Protein AF-A0A8D8MS98-F1 (afdb_monomer_lite)

Organism: Culex pipiens (NCBI:txid7175)

Radius of gyration: 21.77 Å; chains: 1; bounding box: 63×30×57 Å

pLDDT: mean 84.4, std 11.52, range [48.38, 96.25]

Sequence (159 aa):
FGTLAILIFITLIKGRGSGRWRSFTNNLNLLRNALVVIGGGVLAYGFATRDLQPFRLTGKVASGFPTVELPPFSTTFKDEFYDFPRMLHILGSSVIAIPMISILEVVSIGKAFAKGKPVDATQEMIALGLCNIAGSFTSSIPTTASFARTAINSSSGVR

InterPro domains:
  IPR001902 SLC26A/SulP transporter [PTHR11814] (6-159)
  IPR011547 SLC26A/SulP transporter domain [PF00916] (6-159)

Foldseek 3Di:
DVLVVVLVVLVVCQPPDDDPSNVVSVVCNVCSVVCCVVVVVVVCVVCVVVVHRPDDDPDDDDDDAQAQAAQDQWDQDPNDTDHNVNVCVVCDCVVPVVLVVQLVQQQVLCVVLVPPPDDDSVVSSVVLVVVQNNVSRRVDDRDHDDNVVSVVCVVVVPD

Structure (mmCIF, N/CA/C/O backbone):
data_AF-A0A8D8MS98-F1
#
_entry.id   AF-A0A8D8MS98-F1
#
loop_
_atom_site.group_PDB
_atom_site.id
_atom_site.type_symbol
_atom_site.label_atom_id
_atom_site.label_alt_id
_atom_site.label_comp_id
_atom_site.label_asym_id
_atom_site.label_entity_id
_atom_site.label_seq_id
_atom_site.pdbx_PDB_ins_code
_atom_site.Cartn_x
_atom_site.Cartn_y
_atom_site.Cartn_z
_atom_site.occupancy
_atom_site.B_iso_or_equiv
_atom_site.auth_seq_id
_atom_site.auth_comp_id
_atom_site.auth_asym_id
_atom_site.auth_atom_id
_atom_site.pdbx_PDB_model_num
ATOM 1 N N . PHE A 1 1 ? -18.353 9.723 -19.112 1.00 48.38 1 PHE A N 1
ATOM 2 C CA . PHE A 1 1 ? -19.689 10.234 -18.732 1.00 48.38 1 PHE A CA 1
ATOM 3 C C . PHE A 1 1 ? -20.705 9.126 -18.425 1.00 48.38 1 PHE A C 1
ATOM 5 O O . PHE A 1 1 ? -21.333 9.206 -17.378 1.00 48.38 1 PHE A O 1
ATOM 12 N N . GLY A 1 2 ? -20.827 8.058 -19.230 1.00 56.81 2 GLY A N 1
ATOM 13 C CA . GLY A 1 2 ? -21.780 6.960 -18.957 1.00 56.81 2 GLY A CA 1
ATOM 14 C C . GLY A 1 2 ? -21.531 6.161 -17.666 1.00 56.81 2 GLY A C 1
ATOM 15 O O . GLY A 1 2 ? -22.472 5.846 -16.946 1.00 56.81 2 GLY A O 1
ATO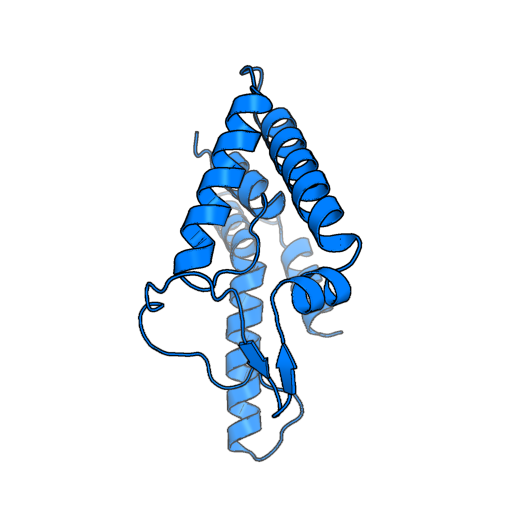M 16 N N . THR A 1 3 ? -20.270 5.904 -17.304 1.00 53.16 3 THR A N 1
ATOM 17 C CA . THR A 1 3 ? -19.917 5.220 -16.045 1.00 53.16 3 THR A CA 1
ATOM 18 C C . THR A 1 3 ? -20.296 6.041 -14.816 1.00 53.16 3 THR A C 1
ATOM 20 O O . THR A 1 3 ? -20.895 5.504 -13.896 1.00 53.16 3 THR A O 1
ATOM 23 N N . LEU A 1 4 ? -20.038 7.352 -14.827 1.00 56.69 4 LEU A N 1
ATOM 24 C CA . LEU A 1 4 ? -20.485 8.286 -13.787 1.00 56.69 4 LEU A CA 1
ATOM 25 C C . LEU A 1 4 ? -22.015 8.327 -13.667 1.00 56.69 4 LEU A C 1
ATOM 27 O O . LEU A 1 4 ? -22.520 8.315 -12.553 1.00 56.69 4 LEU A O 1
ATOM 31 N N . ALA A 1 5 ? -22.755 8.295 -14.779 1.00 60.38 5 ALA A N 1
ATOM 32 C CA . ALA A 1 5 ? -24.219 8.267 -14.759 1.00 60.38 5 ALA A CA 1
ATOM 33 C C . ALA A 1 5 ? -24.782 6.959 -14.169 1.00 60.38 5 ALA A C 1
ATOM 35 O O . ALA A 1 5 ? -25.677 7.008 -13.331 1.00 60.38 5 ALA A O 1
ATOM 36 N N . ILE A 1 6 ? -24.217 5.800 -14.528 1.00 64.44 6 ILE A N 1
ATOM 37 C CA . ILE A 1 6 ? -24.576 4.491 -13.944 1.00 64.44 6 ILE A CA 1
ATOM 38 C C . ILE A 1 6 ? -24.248 4.466 -12.451 1.00 64.44 6 ILE A C 1
ATOM 40 O O . ILE A 1 6 ? -25.054 4.044 -11.624 1.00 64.44 6 ILE A O 1
ATOM 44 N N . LEU A 1 7 ? -23.069 4.973 -12.095 1.00 63.06 7 LEU A N 1
ATOM 45 C CA . LEU A 1 7 ? -22.630 5.124 -10.720 1.00 63.06 7 LEU A CA 1
ATOM 46 C C . LEU A 1 7 ? -23.623 6.007 -9.940 1.00 63.06 7 LEU A C 1
ATOM 48 O O . LEU A 1 7 ? -24.026 5.607 -8.847 1.00 63.06 7 LEU A O 1
ATOM 52 N N . ILE A 1 8 ? -24.041 7.152 -10.487 1.00 65.56 8 ILE A N 1
ATOM 53 C CA . ILE A 1 8 ? -25.014 8.075 -9.881 1.00 65.56 8 ILE A CA 1
ATOM 54 C C . ILE A 1 8 ? -26.398 7.419 -9.759 1.00 65.56 8 ILE A C 1
ATOM 56 O O . ILE A 1 8 ? -27.016 7.496 -8.699 1.00 65.56 8 ILE A O 1
ATOM 60 N N . PHE A 1 9 ? -26.855 6.701 -10.784 1.00 67.88 9 PHE A N 1
ATOM 61 C CA . PHE A 1 9 ? -28.135 5.988 -10.793 1.00 67.88 9 PHE A CA 1
ATOM 62 C C . PHE A 1 9 ? -28.198 4.882 -9.727 1.00 67.88 9 PHE A C 1
ATOM 64 O O . PHE A 1 9 ? -29.178 4.779 -8.992 1.00 67.88 9 PHE A O 1
ATOM 71 N N . ILE A 1 10 ? -27.114 4.118 -9.552 1.00 64.31 10 ILE A N 1
ATOM 72 C CA . ILE A 1 10 ? -26.998 3.101 -8.493 1.00 64.31 10 ILE A CA 1
ATOM 73 C C . ILE A 1 10 ? -27.059 3.749 -7.097 1.00 64.31 10 ILE A C 1
ATOM 75 O O . ILE A 1 10 ? -27.735 3.235 -6.203 1.00 64.31 10 ILE A O 1
ATOM 79 N N . THR A 1 11 ? -26.431 4.917 -6.915 1.00 62.31 11 THR A N 1
ATOM 80 C CA . THR A 1 11 ? -26.544 5.682 -5.660 1.00 62.31 11 THR A CA 1
ATOM 81 C C . THR A 1 11 ? -27.921 6.317 -5.449 1.00 62.31 11 THR A C 1
ATOM 83 O O . THR A 1 11 ? -28.322 6.466 -4.301 1.00 62.31 11 THR A O 1
ATOM 86 N N . LEU A 1 12 ? -28.673 6.633 -6.511 1.00 63.06 12 LEU A N 1
ATOM 87 C CA . LEU A 1 12 ? -30.046 7.158 -6.426 1.00 63.06 12 LEU A CA 1
ATOM 88 C C . LEU A 1 12 ? -31.084 6.083 -6.060 1.00 63.06 12 LEU A C 1
ATOM 90 O O . LEU A 1 12 ? -32.137 6.400 -5.510 1.00 63.06 12 LEU A O 1
ATOM 94 N N . ILE A 1 13 ? -30.792 4.812 -6.344 1.00 63.03 13 ILE A N 1
ATOM 95 C CA . ILE A 1 13 ? -31.63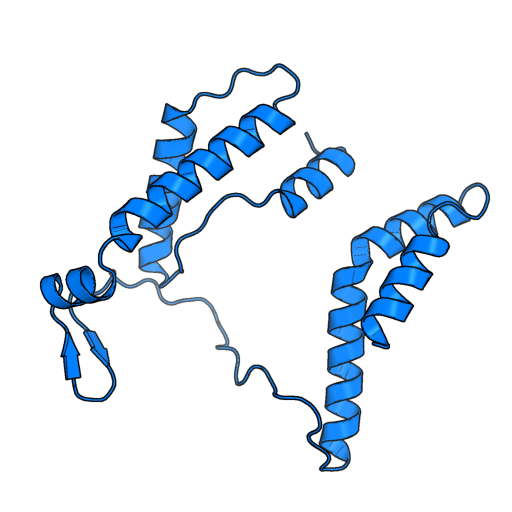6 3.665 -5.966 1.00 63.03 13 ILE A CA 1
ATOM 96 C C . ILE A 1 13 ? -31.364 3.216 -4.518 1.00 63.03 13 ILE A C 1
ATOM 98 O O . ILE A 1 13 ? -32.176 2.508 -3.915 1.00 63.03 13 ILE A O 1
ATOM 102 N N . LYS A 1 14 ? -30.250 3.658 -3.917 1.00 54.16 14 LYS A N 1
ATOM 103 C CA . LYS A 1 14 ? -29.866 3.329 -2.539 1.00 54.16 14 LYS A CA 1
ATOM 104 C C . LYS A 1 14 ? -30.966 3.752 -1.554 1.00 54.16 14 LYS A C 1
ATOM 106 O O . LYS A 1 14 ? -31.187 4.934 -1.323 1.00 54.16 14 LYS A O 1
ATOM 111 N N . GLY A 1 15 ? -31.631 2.771 -0.941 1.00 56.88 15 GLY A N 1
ATOM 112 C CA . GLY A 1 15 ? -32.646 3.001 0.092 1.00 56.88 15 GLY A CA 1
ATOM 113 C C . GLY A 1 15 ? -34.091 3.138 -0.402 1.00 56.88 15 GLY A C 1
ATOM 114 O O . GLY A 1 15 ? -34.971 3.344 0.431 1.00 56.88 15 GLY A O 1
ATOM 115 N N . ARG A 1 16 ? -34.370 2.978 -1.705 1.00 56.50 16 ARG A N 1
ATOM 116 C CA . ARG A 1 16 ? -35.750 2.849 -2.205 1.00 56.50 16 ARG A CA 1
ATOM 117 C C . ARG A 1 16 ? -36.254 1.406 -2.039 1.00 56.50 16 ARG A C 1
ATOM 119 O O . ARG A 1 16 ? -35.632 0.478 -2.544 1.00 56.50 16 ARG A O 1
ATOM 126 N N . GLY A 1 17 ? -37.390 1.230 -1.356 1.00 59.16 17 GLY A N 1
ATOM 127 C CA . GLY A 1 17 ? -38.087 -0.059 -1.182 1.00 59.16 17 GLY A CA 1
ATOM 128 C C . GLY A 1 17 ? -38.124 -0.576 0.266 1.00 59.16 17 GLY A C 1
ATOM 129 O O . GLY A 1 17 ? -37.315 -0.175 1.102 1.00 59.16 17 GLY A O 1
ATOM 130 N N . SER A 1 18 ? -39.072 -1.469 0.578 1.00 65.38 18 SER A N 1
ATOM 131 C CA . SER A 1 18 ? -39.235 -2.062 1.916 1.00 65.38 18 SER A CA 1
ATOM 132 C C . SER A 1 18 ? -38.657 -3.485 2.004 1.00 65.38 18 SER A C 1
ATOM 134 O O . SER A 1 18 ? -38.580 -4.224 1.018 1.00 65.38 18 SER A O 1
ATOM 136 N N . GLY A 1 19 ? -38.200 -3.866 3.202 1.00 74.69 19 GLY A N 1
ATOM 137 C CA . GLY A 1 19 ? -37.773 -5.230 3.533 1.00 74.69 19 GLY A CA 1
ATOM 138 C C . GLY A 1 19 ? -36.623 -5.773 2.675 1.00 74.69 19 GLY A C 1
ATOM 139 O O . GLY A 1 19 ? -35.529 -5.207 2.632 1.00 74.69 19 GLY A O 1
ATOM 140 N N . ARG A 1 20 ? -36.871 -6.897 1.987 1.00 69.44 20 ARG A N 1
ATOM 141 C CA . ARG A 1 20 ? -35.864 -7.670 1.233 1.00 69.44 20 ARG A CA 1
ATOM 142 C C . ARG A 1 20 ? -35.246 -6.888 0.068 1.00 69.44 20 ARG A C 1
ATOM 144 O O . ARG A 1 20 ? -34.075 -7.086 -0.253 1.00 69.44 20 ARG A O 1
ATOM 151 N N . TRP A 1 21 ? -35.999 -5.948 -0.505 1.00 68.69 21 TRP A N 1
ATOM 152 C CA . TRP A 1 21 ? -35.539 -5.081 -1.594 1.00 68.69 21 TRP A CA 1
ATOM 153 C C . TRP A 1 21 ? -34.495 -4.051 -1.124 1.00 68.69 21 TRP A C 1
ATOM 155 O O . TRP A 1 21 ? -33.556 -3.721 -1.851 1.00 68.69 21 TRP A O 1
ATOM 165 N N . ARG A 1 22 ? -34.587 -3.602 0.137 1.00 67.00 22 ARG A N 1
ATOM 166 C CA . ARG A 1 22 ? -33.608 -2.694 0.756 1.00 67.00 22 ARG A CA 1
ATOM 167 C C . ARG A 1 22 ? -32.273 -3.392 1.029 1.00 67.00 22 ARG A C 1
ATOM 169 O O . ARG A 1 22 ? -31.218 -2.818 0.778 1.00 67.00 22 ARG A O 1
ATOM 176 N N . SER A 1 23 ? -32.301 -4.645 1.487 1.00 64.81 23 SER A N 1
ATOM 177 C CA . SER A 1 23 ? -31.073 -5.437 1.668 1.00 64.81 23 SER A CA 1
ATOM 178 C C . SER A 1 23 ? -30.397 -5.754 0.334 1.00 64.81 23 SER A C 1
ATOM 180 O O . SER A 1 23 ? -29.181 -5.623 0.214 1.00 64.81 23 SER A O 1
ATOM 182 N N . PHE A 1 24 ? -31.180 -6.097 -0.694 1.00 68.69 24 PHE A N 1
ATOM 183 C CA . PHE A 1 24 ? -30.658 -6.344 -2.039 1.00 68.69 24 PHE A CA 1
ATOM 184 C C . PHE A 1 24 ? -29.967 -5.105 -2.632 1.00 68.69 24 PHE A C 1
ATOM 186 O O . PHE A 1 24 ? -28.830 -5.191 -3.092 1.00 68.69 24 PHE A O 1
ATOM 193 N N . THR A 1 25 ? -30.600 -3.929 -2.551 1.00 68.38 25 THR A N 1
ATOM 194 C CA . THR A 1 25 ? -30.004 -2.668 -3.035 1.00 68.38 25 THR A CA 1
ATOM 195 C C . THR A 1 25 ? -28.793 -2.207 -2.232 1.00 68.38 25 THR A C 1
ATOM 197 O O . THR A 1 25 ? -27.880 -1.602 -2.800 1.00 68.38 25 THR A O 1
ATOM 200 N N . ASN A 1 26 ? -28.736 -2.501 -0.932 1.00 67.12 26 ASN A N 1
ATOM 201 C CA . ASN A 1 26 ? -27.547 -2.235 -0.121 1.00 67.12 26 ASN A CA 1
ATOM 202 C C . ASN A 1 26 ? -26.355 -3.098 -0.562 1.00 67.12 26 ASN A C 1
ATOM 204 O O . ASN A 1 26 ? -25.264 -2.563 -0.757 1.00 67.12 26 ASN A O 1
ATOM 208 N N . ASN A 1 27 ? -26.568 -4.393 -0.808 1.00 68.44 27 ASN A N 1
ATOM 209 C CA . ASN A 1 27 ? -25.518 -5.292 -1.301 1.00 68.44 27 ASN A CA 1
ATOM 210 C C . ASN A 1 27 ? -25.052 -4.914 -2.717 1.00 68.44 27 ASN A C 1
ATOM 212 O O . ASN A 1 27 ? -23.859 -4.954 -3.013 1.00 68.44 27 ASN A O 1
ATOM 216 N N . LEU A 1 28 ? -25.970 -4.463 -3.579 1.00 68.94 28 LEU A N 1
ATOM 217 C CA . LEU A 1 28 ? -25.632 -3.985 -4.924 1.00 68.94 28 LEU A CA 1
ATOM 218 C C . LEU A 1 28 ? -24.706 -2.756 -4.898 1.00 68.94 28 LEU A C 1
ATOM 220 O O . LEU A 1 28 ? -23.814 -2.621 -5.732 1.00 68.94 28 LEU A O 1
ATOM 224 N N . ASN A 1 29 ? -24.897 -1.865 -3.921 1.00 66.69 29 ASN A N 1
ATOM 225 C CA . ASN A 1 29 ? -24.057 -0.681 -3.744 1.00 66.69 29 ASN A CA 1
ATOM 226 C C . ASN A 1 29 ? -22.633 -1.027 -3.277 1.00 66.69 29 ASN A C 1
ATOM 228 O O . ASN A 1 29 ? -21.689 -0.354 -3.688 1.00 66.69 29 ASN A O 1
ATOM 232 N N . LEU A 1 30 ? -22.465 -2.077 -2.466 1.00 70.94 30 LEU A N 1
ATOM 233 C CA . LEU A 1 30 ? -21.147 -2.589 -2.060 1.00 70.94 30 LEU A CA 1
ATOM 234 C C . LEU A 1 30 ? -20.355 -3.144 -3.255 1.00 70.94 30 LEU A C 1
ATOM 236 O O . LEU A 1 30 ? -19.149 -2.931 -3.353 1.00 70.94 30 LEU A O 1
ATOM 240 N N . LEU A 1 31 ? -21.039 -3.791 -4.203 1.00 76.50 31 LEU A N 1
ATOM 241 C CA . LEU A 1 31 ? -20.434 -4.409 -5.390 1.00 76.50 31 LEU A CA 1
ATOM 242 C C . LEU A 1 31 ? -20.246 -3.447 -6.574 1.00 76.50 31 LEU A C 1
ATOM 244 O O . LEU A 1 31 ? -19.770 -3.853 -7.633 1.00 76.50 31 LEU A O 1
ATOM 248 N N . ARG A 1 32 ? -20.588 -2.166 -6.411 1.00 76.75 32 ARG A N 1
ATOM 249 C CA . ARG A 1 32 ? -20.603 -1.157 -7.484 1.00 76.75 32 ARG A CA 1
ATOM 250 C C . ARG A 1 32 ? -19.292 -1.090 -8.271 1.00 76.75 32 ARG A C 1
ATOM 252 O O . ARG A 1 32 ? -19.328 -1.065 -9.497 1.00 76.75 32 ARG A O 1
ATOM 259 N N . ASN A 1 33 ? -18.143 -1.134 -7.596 1.00 82.50 33 ASN A N 1
ATOM 260 C CA . ASN A 1 33 ? -16.841 -1.110 -8.271 1.00 82.50 33 ASN A CA 1
ATOM 261 C C . ASN A 1 33 ? -16.596 -2.385 -9.094 1.00 82.50 33 ASN A C 1
ATOM 263 O O . ASN A 1 33 ? -16.143 -2.297 -10.231 1.00 82.50 33 ASN A O 1
ATOM 267 N N . ALA A 1 34 ? -16.946 -3.557 -8.558 1.00 85.31 34 ALA A N 1
ATOM 268 C CA . ALA A 1 34 ? -16.788 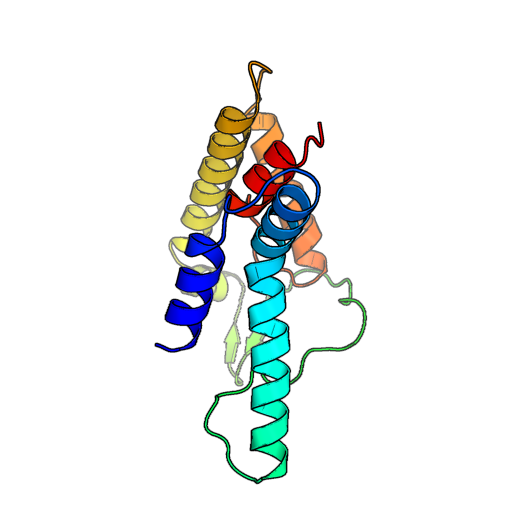-4.830 -9.259 1.00 85.31 34 ALA A CA 1
ATOM 269 C C . ALA A 1 34 ? -17.686 -4.909 -10.503 1.00 85.31 34 ALA A C 1
ATOM 271 O O . ALA A 1 34 ? -17.225 -5.309 -11.568 1.00 85.31 34 ALA A O 1
ATOM 272 N N . LEU A 1 35 ? -18.940 -4.452 -10.399 1.00 85.12 35 LEU A N 1
ATOM 273 C CA . LEU A 1 35 ? -19.872 -4.409 -11.529 1.00 85.12 35 LEU A CA 1
ATOM 274 C C . LEU A 1 35 ? -19.352 -3.529 -12.670 1.00 85.12 35 LEU A C 1
ATOM 276 O O . LEU A 1 35 ? -19.460 -3.908 -13.834 1.00 85.12 35 LEU A O 1
ATOM 280 N N . VAL A 1 36 ? -18.752 -2.380 -12.345 1.00 85.81 36 VAL A N 1
ATOM 281 C CA . VAL A 1 36 ? -18.154 -1.492 -13.352 1.00 85.81 36 VAL A CA 1
ATOM 282 C C . VAL A 1 36 ? -16.954 -2.148 -14.033 1.00 85.81 36 VAL A C 1
ATOM 284 O O . VAL A 1 36 ? -16.834 -2.050 -15.251 1.00 85.81 36 VAL A O 1
ATOM 287 N N . VAL A 1 37 ? -16.094 -2.843 -13.283 1.00 88.25 37 VAL A N 1
ATOM 288 C CA . VAL A 1 37 ? -14.929 -3.542 -13.852 1.00 88.25 37 VAL A CA 1
ATOM 289 C C . VAL A 1 37 ? -15.364 -4.692 -14.762 1.00 88.25 37 VAL A C 1
ATOM 291 O O . VAL A 1 37 ? -14.885 -4.783 -15.890 1.00 88.25 37 VAL A O 1
ATOM 294 N N . ILE A 1 38 ? -16.309 -5.528 -14.322 1.00 90.00 38 ILE A N 1
ATOM 295 C CA . ILE A 1 38 ? -16.824 -6.653 -15.119 1.00 90.00 38 ILE A CA 1
ATOM 296 C C . ILE A 1 38 ? -17.534 -6.137 -16.375 1.00 90.00 38 ILE A C 1
ATOM 298 O O . ILE A 1 38 ? -17.228 -6.581 -17.478 1.00 90.00 38 ILE A O 1
ATOM 302 N N . GLY A 1 39 ? -18.438 -5.164 -16.230 1.00 89.75 39 GLY A N 1
ATOM 303 C CA . GLY A 1 39 ? -19.155 -4.574 -17.361 1.00 89.75 39 GLY A CA 1
ATOM 304 C C . GLY A 1 39 ? -18.214 -3.896 -18.360 1.00 89.75 39 GLY A C 1
ATOM 305 O O . GLY A 1 39 ? -18.349 -4.098 -19.564 1.00 89.75 39 GLY A O 1
ATOM 306 N N . GLY A 1 40 ? -17.218 -3.151 -17.871 1.00 88.88 40 GLY A N 1
ATOM 307 C CA . GLY A 1 40 ? -16.174 -2.552 -18.703 1.00 88.88 40 GLY A CA 1
ATOM 308 C C . GLY A 1 40 ? -15.339 -3.597 -19.444 1.00 88.88 40 GLY A C 1
ATOM 309 O O . GLY A 1 40 ? -15.077 -3.425 -20.631 1.00 88.88 40 GLY A O 1
ATOM 310 N N . GLY A 1 41 ? -14.988 -4.704 -18.783 1.00 89.69 41 GLY A N 1
ATOM 311 C CA . GLY A 1 41 ? -14.269 -5.823 -19.394 1.00 89.69 41 GLY A CA 1
ATOM 312 C C . GLY A 1 41 ? -15.069 -6.520 -20.498 1.00 89.69 41 GLY A C 1
ATOM 313 O O . GLY A 1 41 ? -14.543 -6.741 -21.585 1.00 89.69 41 GLY A O 1
ATOM 314 N N . VAL A 1 42 ? -16.357 -6.797 -20.263 1.00 90.62 42 VAL A N 1
ATOM 315 C CA . VAL A 1 42 ? -17.254 -7.400 -21.268 1.00 90.62 42 VAL A CA 1
ATOM 316 C C . VAL A 1 42 ? -17.442 -6.473 -22.470 1.00 90.62 42 VAL A C 1
ATOM 318 O O . VAL A 1 42 ? -17.369 -6.923 -23.612 1.00 90.62 42 VAL A O 1
ATOM 321 N N . LEU A 1 43 ? -17.635 -5.171 -22.234 1.00 89.94 43 LEU A N 1
ATOM 322 C CA . LEU A 1 43 ? -17.739 -4.183 -23.310 1.00 89.94 43 LEU A CA 1
ATOM 323 C C . LEU A 1 43 ? -16.438 -4.088 -24.112 1.00 89.94 43 LEU A C 1
ATOM 325 O O . LEU A 1 43 ? -16.482 -4.126 -25.338 1.00 89.94 43 LEU A O 1
ATOM 329 N N . ALA A 1 44 ? -15.288 -4.005 -23.439 1.00 88.81 44 ALA A N 1
ATOM 330 C CA . ALA A 1 44 ? -13.985 -3.971 -24.098 1.00 88.81 44 ALA A CA 1
ATOM 331 C C . ALA A 1 44 ? -13.748 -5.227 -24.951 1.00 88.81 44 ALA A C 1
ATOM 333 O O . ALA A 1 44 ? -13.289 -5.110 -26.083 1.00 88.81 44 ALA A O 1
ATOM 334 N N . TYR A 1 45 ? -14.137 -6.406 -24.456 1.00 88.56 45 TYR A N 1
ATOM 335 C CA . TYR A 1 45 ? -14.084 -7.656 -25.216 1.00 88.56 45 TYR A CA 1
ATOM 336 C C . TYR A 1 45 ? -14.987 -7.623 -26.461 1.00 88.56 45 TYR A C 1
ATOM 338 O O . TYR A 1 45 ? -14.554 -8.003 -27.545 1.00 88.56 45 TYR A O 1
ATOM 346 N N . GLY A 1 46 ? -16.214 -7.105 -26.341 1.00 89.75 46 GLY A N 1
ATOM 347 C CA . GLY A 1 46 ? -17.147 -6.982 -27.468 1.00 89.75 46 GLY A CA 1
ATOM 348 C C . GLY A 1 46 ? -16.714 -5.989 -28.557 1.00 89.75 46 GLY A C 1
ATOM 349 O O . GLY A 1 46 ? -17.088 -6.156 -29.715 1.00 89.75 46 GLY A O 1
ATOM 350 N N . PHE A 1 47 ? -15.932 -4.961 -28.214 1.00 88.38 47 PHE A N 1
ATOM 351 C CA . PHE A 1 47 ? -15.313 -4.072 -29.207 1.00 88.38 47 PHE A CA 1
ATOM 352 C C . PHE A 1 47 ? -14.054 -4.686 -29.823 1.00 88.38 47 PHE A C 1
ATOM 354 O O . PHE A 1 47 ? -13.852 -4.564 -31.031 1.00 88.38 47 PHE A O 1
ATOM 361 N N . ALA A 1 48 ? -13.263 -5.406 -29.023 1.00 86.12 48 ALA A N 1
ATOM 362 C CA . ALA A 1 48 ? -12.065 -6.090 -29.495 1.00 86.12 48 ALA A CA 1
ATOM 363 C C . ALA A 1 48 ? -12.376 -7.158 -30.559 1.00 86.12 48 ALA A C 1
ATOM 365 O O . ALA A 1 48 ? -11.611 -7.301 -31.504 1.00 86.12 48 ALA A O 1
ATOM 366 N 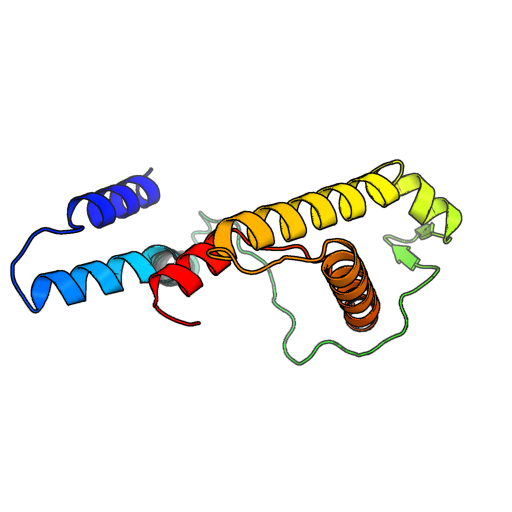N . THR A 1 49 ? -13.516 -7.855 -30.470 1.00 87.56 49 THR A N 1
ATOM 367 C CA . THR A 1 49 ? -13.959 -8.816 -31.503 1.00 87.56 49 THR A CA 1
ATOM 368 C C . THR A 1 49 ? -14.413 -8.165 -32.814 1.00 87.56 49 THR A C 1
ATOM 370 O O . THR A 1 49 ? -14.638 -8.871 -33.793 1.00 87.56 49 THR A O 1
ATOM 373 N N . ARG A 1 50 ? -14.554 -6.834 -32.851 1.00 88.25 50 ARG A N 1
ATOM 374 C CA . ARG A 1 50 ? -14.917 -6.043 -34.040 1.00 88.25 50 ARG A CA 1
ATOM 375 C C . ARG A 1 50 ? -13.747 -5.207 -34.577 1.00 88.25 50 ARG A C 1
ATOM 377 O O . ARG A 1 50 ? -13.992 -4.265 -35.324 1.00 88.25 50 ARG A O 1
ATOM 384 N N . ASP A 1 51 ? -12.516 -5.492 -34.139 1.00 82.75 51 ASP A N 1
ATOM 385 C CA . ASP A 1 51 ? -11.291 -4.730 -34.449 1.00 82.75 51 ASP A CA 1
ATOM 386 C C . ASP A 1 51 ? -11.353 -3.229 -34.103 1.00 82.75 51 ASP A C 1
ATOM 388 O O . ASP A 1 51 ? -10.542 -2.418 -34.550 1.00 82.75 51 ASP A O 1
ATOM 392 N N . LEU A 1 52 ? -12.287 -2.837 -33.234 1.00 81.06 52 LEU A N 1
ATOM 393 C CA . LEU A 1 52 ? -12.359 -1.487 -32.697 1.00 81.06 52 LEU A CA 1
ATOM 394 C C . LEU A 1 52 ? -11.630 -1.470 -31.353 1.00 81.06 52 LEU A C 1
ATOM 396 O O . LEU A 1 52 ? -12.042 -2.143 -30.409 1.00 81.06 52 LEU A O 1
ATOM 400 N N . GLN A 1 53 ? -10.577 -0.656 -31.234 1.00 79.56 53 GLN A N 1
ATOM 401 C CA . GLN A 1 53 ? -9.854 -0.450 -29.970 1.00 79.56 53 GLN A CA 1
ATOM 402 C C . GLN A 1 53 ? -10.078 0.957 -29.393 1.00 79.56 53 GLN A C 1
ATOM 404 O O . GLN A 1 53 ? -9.161 1.775 -29.362 1.00 79.56 53 GLN A O 1
ATOM 409 N N . PRO A 1 54 ? -11.293 1.268 -28.902 1.00 79.06 54 PRO A N 1
ATOM 410 C CA . PRO A 1 54 ? -11.582 2.563 -28.290 1.00 79.06 54 PRO A CA 1
ATOM 411 C C . PRO A 1 54 ? -10.959 2.728 -26.890 1.00 79.06 54 PRO A C 1
ATOM 413 O O . PRO A 1 54 ? -10.940 3.840 -26.363 1.00 79.06 54 PRO A O 1
ATOM 416 N N . PHE A 1 55 ? -10.464 1.651 -26.264 1.00 83.00 55 PHE A N 1
ATOM 417 C CA . PHE A 1 55 ? -9.920 1.662 -24.902 1.00 83.00 55 PHE A CA 1
ATOM 418 C C . PHE A 1 55 ? -8.472 1.169 -24.864 1.00 83.00 55 PHE A C 1
ATOM 420 O O . PHE A 1 55 ? -8.138 0.147 -25.461 1.00 83.00 55 PHE A O 1
ATOM 427 N N . ARG A 1 56 ? -7.619 1.850 -24.089 1.00 82.38 56 ARG A N 1
ATOM 428 C CA . ARG A 1 56 ? -6.260 1.381 -23.791 1.00 82.38 56 ARG A CA 1
ATOM 429 C C . ARG A 1 56 ? -6.324 0.253 -22.760 1.00 82.38 56 ARG A C 1
ATOM 431 O O . ARG A 1 56 ? -6.714 0.484 -21.618 1.00 82.38 56 ARG A O 1
ATOM 438 N N . LEU A 1 57 ? -5.946 -0.957 -23.167 1.00 84.75 57 LEU A N 1
ATOM 439 C CA . LEU A 1 57 ? -5.941 -2.140 -22.304 1.00 84.75 57 LEU A CA 1
ATOM 440 C C . LEU A 1 57 ? -4.744 -2.128 -21.337 1.00 84.75 57 LEU A C 1
ATOM 442 O O . LEU A 1 57 ? -3.693 -1.562 -21.630 1.00 84.75 57 LEU A O 1
ATOM 446 N N . THR A 1 58 ? -4.898 -2.795 -20.193 1.00 80.81 58 THR A N 1
ATOM 447 C CA . THR A 1 58 ? -3.912 -2.867 -19.095 1.00 80.81 58 THR A CA 1
ATOM 448 C C . THR A 1 58 ? -2.659 -3.695 -19.407 1.00 80.81 58 THR A C 1
ATOM 450 O O . THR A 1 58 ? -1.735 -3.715 -18.601 1.00 80.81 58 THR A O 1
ATOM 453 N N . GLY A 1 59 ? -2.593 -4.355 -20.567 1.00 83.50 59 GLY A N 1
ATOM 454 C CA . GLY A 1 59 ? -1.488 -5.242 -20.941 1.00 83.50 59 GLY A CA 1
ATOM 455 C C . GLY A 1 59 ? -1.625 -6.651 -20.353 1.00 83.50 59 GLY A C 1
ATOM 456 O O . GLY A 1 59 ? -2.690 -7.038 -19.870 1.00 83.50 59 GLY A O 1
ATOM 457 N N . LYS A 1 60 ? -0.550 -7.443 -20.435 1.00 83.81 60 LYS A N 1
ATOM 458 C CA . LYS A 1 60 ? -0.521 -8.817 -19.913 1.00 83.81 60 LYS A CA 1
ATOM 459 C C . LYS A 1 60 ? -0.298 -8.800 -18.401 1.00 83.81 60 LYS A C 1
ATOM 461 O O . LYS A 1 60 ? 0.634 -8.163 -17.923 1.00 83.81 60 LYS A O 1
ATOM 466 N N . VAL A 1 61 ? -1.134 -9.530 -17.670 1.00 84.56 61 VAL A N 1
ATOM 467 C CA . VAL A 1 61 ? -0.956 -9.777 -16.234 1.00 84.56 61 VAL A CA 1
ATOM 468 C C . VAL A 1 61 ? -0.101 -11.032 -16.076 1.00 84.56 61 VAL A C 1
ATOM 470 O O . VAL A 1 61 ? -0.393 -12.049 -16.707 1.00 84.56 61 VAL A O 1
ATOM 473 N N . ALA A 1 62 ? 0.959 -10.959 -15.271 1.00 80.44 62 ALA A N 1
ATOM 474 C CA . ALA A 1 62 ? 1.790 -12.120 -14.964 1.00 80.44 62 ALA A CA 1
ATOM 475 C C . ALA A 1 62 ? 0.954 -13.212 -14.272 1.00 80.44 62 ALA A C 1
ATOM 477 O O . ALA A 1 62 ? 0.177 -12.930 -13.361 1.00 80.44 62 ALA A O 1
ATOM 478 N N . SER A 1 63 ? 1.092 -14.455 -14.731 1.00 83.50 63 SER A N 1
ATOM 479 C CA . SER A 1 63 ? 0.394 -15.617 -14.176 1.00 83.50 63 SER A CA 1
ATOM 480 C C . SER A 1 63 ? 1.273 -16.343 -13.159 1.00 83.50 63 SER A C 1
ATOM 482 O O . SER A 1 63 ? 2.444 -16.582 -13.444 1.00 83.50 63 SER A O 1
ATOM 484 N N . GLY A 1 64 ? 0.700 -16.772 -12.032 1.00 87.62 64 GLY A N 1
ATOM 485 C CA . GLY A 1 64 ? 1.417 -17.509 -10.984 1.00 87.62 64 GLY A CA 1
ATOM 486 C C . GLY A 1 64 ? 1.653 -16.681 -9.721 1.00 87.62 64 GLY A C 1
ATOM 487 O O . GLY A 1 64 ? 1.174 -15.553 -9.604 1.00 87.62 64 GLY A O 1
ATOM 488 N N . PHE A 1 65 ? 2.360 -17.270 -8.757 1.00 86.50 65 PHE A N 1
ATOM 489 C CA . PHE A 1 65 ? 2.795 -16.568 -7.549 1.00 86.50 65 PHE A CA 1
ATOM 490 C C . PHE A 1 65 ? 4.028 -15.700 -7.836 1.00 86.50 65 PHE A C 1
ATOM 492 O O . PHE A 1 65 ? 4.818 -16.056 -8.715 1.00 86.50 65 PHE A O 1
ATOM 499 N N . PRO A 1 66 ? 4.220 -14.587 -7.102 1.00 85.75 66 PRO A N 1
ATOM 500 C CA . PRO A 1 66 ? 5.469 -13.842 -7.172 1.00 85.75 66 PRO A CA 1
ATOM 501 C C . PRO A 1 66 ? 6.625 -14.728 -6.696 1.00 85.75 66 PRO A C 1
ATOM 503 O O . PRO A 1 66 ? 6.482 -15.478 -5.726 1.00 85.75 66 PRO A O 1
ATOM 506 N N . THR A 1 67 ? 7.766 -14.651 -7.377 1.00 88.06 67 THR A N 1
ATOM 507 C CA . THR A 1 67 ? 8.991 -15.299 -6.911 1.00 88.06 67 THR A CA 1
ATOM 508 C C . THR A 1 67 ? 9.508 -14.569 -5.676 1.00 88.06 67 THR A C 1
ATOM 510 O O . THR A 1 67 ? 9.423 -13.343 -5.577 1.00 88.06 67 THR A O 1
ATOM 513 N N . VAL A 1 68 ? 9.986 -15.339 -4.696 1.00 92.56 68 VAL A N 1
ATOM 514 C CA . VAL A 1 68 ? 10.629 -14.791 -3.500 1.00 92.56 68 VAL A CA 1
ATOM 515 C C . VAL A 1 68 ? 12.110 -14.628 -3.814 1.00 92.56 68 VAL A C 1
ATOM 517 O O . VAL A 1 68 ? 12.828 -15.616 -3.948 1.00 92.56 68 VAL A O 1
ATOM 520 N N . GLU A 1 69 ? 12.558 -13.388 -3.945 1.00 91.94 69 GLU A N 1
ATOM 521 C CA . GLU A 1 69 ? 13.926 -13.013 -4.296 1.00 91.94 69 GLU A CA 1
ATOM 522 C C . GLU A 1 69 ? 14.402 -11.895 -3.367 1.00 91.94 69 GLU A C 1
ATOM 524 O O . GLU A 1 69 ? 13.603 -11.153 -2.802 1.00 91.94 69 GLU A O 1
ATOM 529 N N . LEU A 1 70 ? 15.712 -11.769 -3.157 1.00 92.12 70 LEU A N 1
ATOM 530 C CA . LEU A 1 70 ? 16.233 -10.660 -2.359 1.00 92.12 70 LEU A CA 1
ATOM 531 C C . LEU A 1 70 ? 16.018 -9.335 -3.106 1.00 92.12 70 LEU A C 1
ATOM 533 O O . LEU A 1 70 ? 16.230 -9.296 -4.321 1.00 92.12 70 LEU A O 1
ATOM 537 N N . PRO A 1 71 ? 15.649 -8.243 -2.408 1.00 90.12 71 PRO A N 1
ATOM 538 C CA . PRO A 1 71 ? 15.508 -6.945 -3.049 1.00 90.12 71 PRO A CA 1
ATOM 539 C C . PRO A 1 71 ? 16.848 -6.537 -3.687 1.00 90.12 71 PRO A C 1
ATOM 541 O O . PRO A 1 71 ? 17.876 -6.529 -3.001 1.00 90.12 71 PRO A O 1
ATOM 544 N N . PRO A 1 72 ? 16.870 -6.219 -4.992 1.00 88.56 72 PRO A N 1
ATOM 545 C CA . PRO A 1 72 ? 18.110 -5.936 -5.694 1.00 88.56 72 PRO A CA 1
ATOM 546 C C . PRO A 1 72 ? 18.685 -4.581 -5.266 1.00 88.56 72 PRO A C 1
ATOM 548 O O . PRO A 1 72 ? 18.003 -3.557 -5.309 1.00 88.56 72 PRO A O 1
ATOM 551 N N . PHE A 1 73 ? 19.970 -4.565 -4.907 1.00 90.38 73 PHE A N 1
ATOM 552 C CA . PHE A 1 73 ? 20.737 -3.336 -4.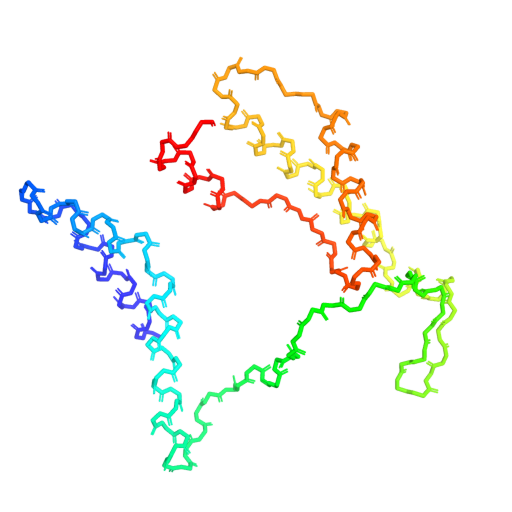642 1.00 90.38 73 PHE A CA 1
ATOM 553 C C . PHE A 1 73 ? 21.404 -2.761 -5.904 1.00 90.38 73 PHE A C 1
ATOM 555 O O . PHE A 1 73 ? 22.106 -1.756 -5.848 1.00 90.38 73 PHE A O 1
ATOM 562 N N . SER A 1 74 ? 21.194 -3.394 -7.052 1.00 90.81 74 SER A N 1
ATOM 563 C CA . SER A 1 74 ? 21.583 -2.889 -8.362 1.00 90.81 74 SER A CA 1
ATOM 564 C C . SER A 1 74 ? 20.596 -3.404 -9.399 1.00 90.81 74 SER A C 1
ATOM 566 O O . SER A 1 74 ? 20.081 -4.516 -9.286 1.00 90.81 74 SER A O 1
ATOM 568 N N . THR A 1 75 ? 20.291 -2.597 -10.407 1.00 88.88 75 THR A N 1
ATOM 569 C CA . THR A 1 75 ? 19.374 -3.004 -11.475 1.00 88.88 75 THR A CA 1
ATOM 570 C C . THR A 1 75 ? 19.841 -2.461 -12.812 1.00 88.88 75 THR A C 1
ATOM 572 O O . THR A 1 75 ? 20.409 -1.374 -12.885 1.00 88.88 75 THR A O 1
ATOM 575 N N . THR A 1 76 ? 19.621 -3.228 -13.877 1.00 89.50 76 THR A N 1
ATOM 576 C CA . THR A 1 76 ? 19.838 -2.756 -15.247 1.00 89.50 76 THR A CA 1
ATOM 577 C C . THR A 1 76 ? 18.476 -2.509 -15.865 1.00 89.50 76 THR A C 1
ATOM 579 O O . THR A 1 76 ? 17.688 -3.438 -16.035 1.00 89.50 76 THR A O 1
ATOM 582 N N . PHE A 1 77 ? 18.177 -1.252 -16.176 1.00 86.06 77 PHE A N 1
ATOM 583 C CA . PHE A 1 77 ? 16.904 -0.867 -16.768 1.00 86.06 77 PHE A CA 1
ATOM 584 C C . PHE A 1 77 ? 17.172 -0.080 -18.046 1.00 86.06 77 PHE A C 1
ATOM 586 O O . PHE A 1 77 ? 17.837 0.947 -18.004 1.00 86.06 77 PHE A O 1
ATOM 593 N N . LYS A 1 78 ? 16.651 -0.560 -19.184 1.00 86.50 78 LYS A N 1
ATOM 594 C CA . LYS A 1 78 ? 16.871 0.046 -20.514 1.00 86.50 78 LYS A CA 1
ATOM 595 C C . LYS A 1 78 ? 18.359 0.248 -20.854 1.00 86.50 78 LYS A C 1
ATOM 597 O O . LYS A 1 78 ? 18.757 1.347 -21.218 1.00 86.50 78 LYS A O 1
ATOM 602 N N . ASP A 1 79 ? 19.161 -0.804 -20.692 1.00 89.69 79 ASP A N 1
ATOM 603 C CA . ASP A 1 79 ? 20.608 -0.818 -20.975 1.00 89.69 79 ASP A CA 1
ATOM 604 C C . ASP A 1 79 ? 21.462 0.144 -20.122 1.00 89.69 79 ASP A C 1
ATOM 606 O O . ASP A 1 79 ? 22.671 0.248 -20.324 1.00 89.69 79 ASP A O 1
ATOM 610 N N . GLU A 1 80 ? 20.871 0.793 -19.114 1.00 88.50 80 GLU A N 1
ATOM 611 C CA . GLU A 1 80 ? 21.591 1.581 -18.117 1.00 88.50 80 GLU A CA 1
ATOM 612 C C . GLU A 1 80 ? 21.722 0.810 -16.803 1.00 88.50 80 GLU A C 1
ATOM 614 O O . GLU A 1 80 ? 20.748 0.268 -16.269 1.00 88.50 80 GLU A O 1
ATOM 619 N N . PHE A 1 81 ? 22.942 0.785 -16.267 1.00 91.00 81 PHE A N 1
ATOM 620 C CA . PHE A 1 81 ? 23.235 0.218 -14.957 1.00 91.00 81 PHE A CA 1
ATOM 621 C C . PHE A 1 81 ? 22.963 1.251 -13.860 1.00 91.00 81 PHE A C 1
ATOM 623 O O . PHE A 1 81 ? 23.553 2.333 -13.843 1.00 91.00 81 PHE A O 1
ATOM 630 N N . TYR A 1 82 ? 22.100 0.892 -12.915 1.00 90.94 82 TYR A N 1
ATOM 631 C CA . TYR A 1 82 ? 21.783 1.692 -11.741 1.00 90.94 82 TYR A CA 1
ATOM 632 C C . TYR A 1 82 ? 22.365 1.025 -10.495 1.00 90.94 82 TYR A C 1
ATOM 634 O O . TYR A 1 82 ? 21.975 -0.089 -10.134 1.00 90.94 82 TYR A O 1
ATOM 642 N N . ASP A 1 83 ? 23.284 1.725 -9.829 1.00 93.56 83 ASP A N 1
ATOM 643 C CA . ASP A 1 83 ? 23.747 1.358 -8.492 1.00 93.56 83 ASP A CA 1
ATOM 644 C C . ASP A 1 83 ? 22.763 1.841 -7.409 1.00 93.56 83 ASP A C 1
ATOM 646 O O . ASP A 1 83 ? 21.858 2.644 -7.663 1.00 93.56 83 ASP A O 1
ATOM 650 N N . PHE A 1 84 ? 22.946 1.365 -6.179 1.00 92.19 84 PHE A N 1
ATOM 651 C CA . PHE A 1 84 ? 22.079 1.731 -5.062 1.00 92.19 84 PHE A CA 1
ATOM 652 C C . PHE A 1 84 ? 22.047 3.251 -4.764 1.00 92.19 84 PHE A C 1
ATOM 654 O O . PHE A 1 84 ? 20.948 3.809 -4.687 1.00 92.19 84 PHE A O 1
ATOM 661 N N . PRO A 1 85 ? 23.185 3.969 -4.640 1.00 92.75 85 PRO A N 1
ATOM 662 C CA . PRO A 1 85 ? 23.193 5.430 -4.518 1.00 92.75 85 PRO A CA 1
ATOM 663 C C . PRO A 1 85 ? 22.412 6.166 -5.615 1.00 92.75 85 PRO A C 1
ATOM 665 O O . PRO A 1 85 ? 21.690 7.125 -5.335 1.00 92.75 85 PRO A O 1
ATOM 668 N N . ARG A 1 86 ? 22.517 5.719 -6.868 1.00 91.19 86 ARG A N 1
ATOM 669 C CA . ARG A 1 86 ? 21.822 6.299 -8.016 1.00 91.19 86 ARG A CA 1
ATOM 670 C C . ARG A 1 86 ? 20.330 6.026 -7.944 1.00 91.19 86 ARG A C 1
ATOM 672 O O . ARG A 1 86 ? 19.550 6.937 -8.214 1.00 91.19 86 ARG A O 1
ATOM 679 N N . MET A 1 87 ? 19.930 4.823 -7.533 1.00 91.50 87 MET A N 1
ATOM 680 C CA . MET A 1 87 ? 18.528 4.497 -7.261 1.00 91.50 87 MET A CA 1
ATOM 681 C C . MET A 1 87 ? 17.950 5.429 -6.188 1.00 91.50 87 MET A C 1
ATOM 683 O O . MET A 1 87 ? 16.888 6.019 -6.396 1.00 91.50 87 MET A O 1
ATOM 687 N N . LEU A 1 88 ? 18.672 5.637 -5.081 1.00 91.75 88 LEU A N 1
ATOM 688 C CA . LEU A 1 88 ? 18.267 6.571 -4.026 1.00 91.75 88 LEU A CA 1
ATOM 689 C C . LEU A 1 88 ? 18.187 8.016 -4.528 1.00 91.75 88 LEU A C 1
ATOM 691 O O . LEU A 1 88 ? 17.245 8.725 -4.187 1.00 91.75 88 LEU A O 1
ATOM 695 N N . HIS A 1 89 ? 19.124 8.451 -5.371 1.00 92.44 89 HIS A N 1
ATOM 696 C CA . HIS A 1 89 ? 19.097 9.788 -5.963 1.00 92.44 89 HIS A CA 1
ATOM 697 C C . HIS A 1 89 ? 17.889 9.992 -6.892 1.00 92.44 89 HIS A C 1
ATOM 699 O O . HIS A 1 89 ? 17.297 11.068 -6.900 1.00 92.44 89 HIS A O 1
ATOM 705 N N . ILE A 1 90 ? 17.506 8.972 -7.668 1.00 91.00 90 ILE A N 1
ATOM 706 C CA . ILE A 1 90 ? 16.319 9.016 -8.540 1.00 91.00 90 ILE A CA 1
ATOM 707 C C . ILE A 1 90 ? 15.036 9.112 -7.708 1.00 91.00 90 ILE A C 1
ATOM 709 O O . ILE A 1 90 ? 14.138 9.881 -8.048 1.00 91.00 90 ILE A O 1
ATOM 713 N N . LEU A 1 91 ? 14.953 8.359 -6.609 1.00 90.50 91 LEU A N 1
ATOM 714 C CA . LEU A 1 91 ? 13.833 8.441 -5.668 1.00 90.50 91 LEU A CA 1
ATOM 715 C C . LEU A 1 91 ? 13.830 9.778 -4.902 1.00 90.50 91 LEU A C 1
ATOM 717 O O . LEU A 1 91 ? 12.766 10.296 -4.552 1.00 90.50 91 LEU A O 1
ATOM 721 N N . GLY A 1 92 ? 15.003 10.358 -4.651 1.00 94.00 92 GLY A N 1
ATOM 722 C CA . GLY A 1 92 ? 15.166 11.657 -4.010 1.00 94.00 92 GLY A CA 1
ATOM 723 C C . GLY A 1 92 ? 14.505 11.709 -2.631 1.00 94.00 92 GLY A C 1
ATOM 724 O O . GLY A 1 92 ? 14.659 10.814 -1.802 1.00 94.00 92 GLY A O 1
ATOM 725 N N . SER A 1 93 ? 13.717 12.757 -2.381 1.00 93.81 93 SER A N 1
ATOM 726 C CA . SER A 1 93 ? 13.015 12.952 -1.104 1.00 93.81 93 SER A CA 1
ATOM 727 C C . SER A 1 93 ? 11.880 11.949 -0.854 1.00 93.81 93 SER A C 1
ATOM 729 O O . SER A 1 93 ? 11.444 11.793 0.290 1.00 93.81 93 SER A O 1
ATOM 731 N N . SER A 1 94 ? 11.409 11.238 -1.887 1.00 93.75 94 SER A N 1
ATOM 732 C CA . SER A 1 94 ? 10.292 10.293 -1.753 1.00 93.75 94 SER A CA 1
ATOM 733 C C . SER A 1 94 ? 10.627 9.091 -0.865 1.00 93.75 94 SER A C 1
ATOM 735 O O . SER A 1 94 ? 9.730 8.572 -0.201 1.00 93.75 94 SER A O 1
ATOM 737 N N . VAL A 1 95 ? 11.914 8.726 -0.759 1.00 92.94 95 VAL A N 1
ATOM 738 C CA . VAL A 1 95 ? 12.407 7.651 0.124 1.00 92.94 95 VAL A CA 1
ATOM 739 C C . VAL A 1 95 ? 12.005 7.891 1.579 1.00 92.94 95 VAL A C 1
ATOM 741 O O . VAL A 1 95 ? 11.680 6.949 2.292 1.00 92.94 95 VAL A O 1
ATOM 744 N N . ILE A 1 96 ? 11.993 9.154 2.013 1.00 93.75 96 ILE A N 1
ATOM 745 C CA . ILE A 1 96 ? 11.630 9.544 3.381 1.00 93.75 96 ILE A CA 1
ATOM 746 C C . ILE A 1 96 ? 10.154 9.947 3.450 1.00 93.75 96 ILE A C 1
ATOM 748 O O . ILE A 1 96 ? 9.456 9.601 4.403 1.00 93.75 96 ILE A O 1
ATOM 752 N N . ALA A 1 97 ? 9.651 10.654 2.434 1.00 94.94 97 ALA A N 1
ATOM 753 C CA . ALA A 1 97 ? 8.284 11.162 2.448 1.00 94.94 97 ALA A CA 1
ATOM 754 C C . ALA A 1 97 ? 7.229 10.041 2.425 1.00 94.94 97 ALA A C 1
ATOM 756 O O . ALA A 1 97 ? 6.255 10.115 3.173 1.00 94.94 97 ALA A O 1
ATOM 757 N N . ILE A 1 98 ? 7.417 8.995 1.610 1.00 94.31 98 ILE A N 1
ATOM 758 C CA . ILE A 1 98 ? 6.429 7.914 1.455 1.00 94.31 98 ILE A CA 1
ATOM 759 C C . ILE A 1 98 ? 6.216 7.145 2.772 1.00 94.31 98 ILE A C 1
ATOM 761 O O . ILE A 1 98 ? 5.061 7.036 3.192 1.00 94.31 98 ILE A O 1
ATOM 765 N N . PRO A 1 99 ? 7.261 6.662 3.479 1.00 93.69 99 PRO A N 1
ATOM 766 C CA . PRO A 1 99 ? 7.076 5.997 4.769 1.00 93.69 99 PRO A CA 1
ATOM 767 C C . PRO A 1 99 ? 6.419 6.897 5.816 1.00 93.69 99 PRO A C 1
ATOM 769 O O . PRO A 1 99 ? 5.520 6.450 6.524 1.00 93.69 99 PRO A O 1
ATOM 772 N N . MET A 1 100 ? 6.809 8.175 5.881 1.00 93.88 100 MET A N 1
ATOM 773 C CA . MET A 1 100 ? 6.228 9.131 6.830 1.00 93.88 100 MET A CA 1
ATOM 774 C C . MET A 1 100 ? 4.729 9.322 6.592 1.00 93.88 100 MET A C 1
ATOM 776 O O . MET A 1 100 ? 3.935 9.220 7.527 1.00 93.88 100 MET A O 1
ATOM 780 N N . ILE A 1 101 ? 4.325 9.541 5.338 1.00 94.81 101 ILE A N 1
ATOM 781 C CA . ILE A 1 101 ? 2.911 9.676 4.967 1.00 94.81 101 ILE A CA 1
ATOM 782 C C . ILE A 1 101 ? 2.160 8.369 5.242 1.00 94.81 101 ILE A C 1
ATOM 784 O O . ILE A 1 101 ? 1.060 8.405 5.788 1.00 94.81 101 ILE A O 1
ATOM 788 N N . SER A 1 102 ? 2.762 7.216 4.940 1.00 94.69 102 SER A N 1
ATOM 789 C CA . SER A 1 102 ? 2.145 5.911 5.184 1.00 94.69 102 SER A CA 1
ATOM 790 C C . SER A 1 102 ? 1.890 5.647 6.670 1.00 94.69 102 SER A C 1
ATOM 792 O O . SER A 1 102 ? 0.827 5.146 7.029 1.00 94.69 102 SER A O 1
ATOM 794 N N . ILE A 1 103 ? 2.835 5.987 7.552 1.00 95.19 103 ILE A N 1
ATOM 795 C CA . ILE A 1 103 ? 2.658 5.830 9.004 1.00 95.19 103 ILE A CA 1
ATOM 796 C C . ILE A 1 103 ? 1.549 6.764 9.497 1.00 95.19 103 ILE A C 1
ATOM 798 O O . ILE A 1 103 ? 0.669 6.336 10.246 1.00 95.19 103 ILE A O 1
ATOM 802 N N . LEU A 1 104 ? 1.552 8.024 9.048 1.00 94.88 104 LEU A N 1
ATOM 803 C CA . LEU A 1 104 ? 0.499 8.983 9.386 1.00 94.88 104 LEU A CA 1
ATOM 804 C C . LEU A 1 104 ? -0.877 8.486 8.938 1.00 94.88 104 LEU A C 1
ATOM 806 O O . LEU A 1 104 ? -1.836 8.609 9.699 1.00 94.88 104 LEU A O 1
ATOM 810 N N . GLU A 1 105 ? -0.979 7.891 7.751 1.00 94.94 105 GLU A N 1
ATOM 811 C CA . GLU A 1 105 ? -2.218 7.318 7.228 1.00 94.94 105 GLU A CA 1
ATOM 812 C C . GLU A 1 105 ? -2.690 6.130 8.080 1.00 94.94 105 GLU A C 1
ATOM 814 O O . GLU A 1 105 ? -3.830 6.131 8.552 1.00 94.94 105 GLU A O 1
ATOM 819 N N . VAL A 1 106 ? -1.817 5.150 8.340 1.00 94.56 106 VAL A N 1
ATOM 820 C CA . VAL A 1 106 ? -2.140 3.953 9.138 1.00 94.56 106 VAL A CA 1
ATOM 821 C C . VAL A 1 106 ? -2.600 4.334 10.543 1.00 94.56 106 VAL A C 1
ATOM 823 O O . VAL A 1 106 ? -3.667 3.900 10.977 1.00 94.56 106 VAL A O 1
ATOM 826 N N . VAL A 1 107 ? -1.856 5.199 11.237 1.00 94.06 107 VAL A N 1
ATOM 827 C CA . VAL A 1 107 ? -2.182 5.602 12.614 1.00 94.06 107 VAL A CA 1
ATOM 828 C C . VAL A 1 107 ? -3.460 6.441 12.658 1.00 94.06 107 VAL A C 1
ATOM 830 O O . VAL A 1 107 ? -4.293 6.245 13.546 1.00 94.06 107 VAL A O 1
ATOM 833 N N . SER A 1 108 ? -3.654 7.353 11.699 1.00 93.75 108 SER A N 1
ATOM 834 C CA . SER A 1 108 ? -4.873 8.171 11.612 1.00 93.75 108 SER A CA 1
ATOM 835 C C . SER A 1 108 ? -6.115 7.312 11.387 1.00 93.75 108 SER A C 1
ATOM 837 O O . SER A 1 108 ? -7.120 7.485 12.079 1.00 93.75 108 SER A O 1
ATOM 839 N N . ILE A 1 109 ? -6.045 6.353 10.460 1.00 93.38 109 ILE A N 1
ATOM 840 C CA . ILE A 1 109 ? -7.150 5.432 10.176 1.00 93.38 109 ILE A CA 1
ATOM 841 C C . ILE A 1 109 ? -7.382 4.502 11.368 1.00 93.38 109 ILE A C 1
ATOM 843 O O . ILE A 1 109 ? -8.524 4.347 11.799 1.00 93.38 109 ILE A O 1
ATOM 847 N N . GLY A 1 110 ? -6.323 3.930 11.944 1.00 92.44 110 GLY A N 1
ATOM 848 C CA . GLY A 1 110 ? -6.411 3.080 13.129 1.00 92.44 110 GLY A CA 1
ATOM 849 C C . GLY A 1 110 ? -7.167 3.780 14.255 1.00 92.44 110 GLY A C 1
AT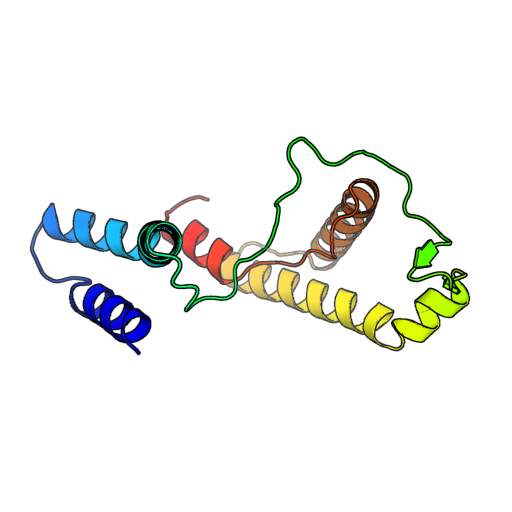OM 850 O O . GLY A 1 110 ? -8.168 3.260 14.742 1.00 92.44 110 GLY A O 1
ATOM 851 N N . LYS A 1 111 ? -6.778 5.018 14.589 1.00 92.00 111 LYS A N 1
ATOM 852 C CA . LYS A 1 111 ? -7.453 5.832 15.614 1.00 92.00 111 LYS A CA 1
ATOM 853 C C . LYS A 1 111 ? -8.905 6.157 15.262 1.00 92.00 111 LYS A C 1
ATOM 855 O O . LYS A 1 111 ? -9.770 6.046 16.129 1.00 92.00 111 LYS A O 1
ATOM 860 N N . ALA A 1 112 ? -9.194 6.508 14.008 1.00 91.75 112 ALA A N 1
ATOM 861 C CA . ALA A 1 112 ? -10.554 6.822 13.565 1.00 91.75 112 ALA A CA 1
ATOM 862 C C . ALA A 1 112 ? -11.520 5.630 13.707 1.00 91.75 112 ALA A C 1
ATOM 864 O O . ALA A 1 112 ? -12.708 5.819 13.970 1.00 91.75 112 ALA A O 1
ATOM 865 N N . PHE A 1 113 ? -11.018 4.399 13.568 1.00 90.25 113 PHE A N 1
ATOM 866 C CA . PHE A 1 113 ? -11.825 3.177 13.636 1.00 90.25 113 PHE A CA 1
ATOM 867 C C . PHE A 1 113 ? -11.655 2.375 14.935 1.00 90.25 113 PHE A C 1
ATOM 869 O O . PHE A 1 113 ? -12.332 1.360 15.107 1.00 90.25 113 PHE A O 1
ATOM 876 N N . ALA A 1 114 ? -10.839 2.844 15.883 1.00 88.69 114 ALA A N 1
ATOM 877 C CA . ALA A 1 114 ? -10.536 2.132 17.125 1.00 88.69 114 ALA A CA 1
ATOM 878 C C . ALA A 1 114 ? -11.721 2.002 18.098 1.00 88.69 114 ALA A C 1
ATOM 880 O O . ALA A 1 114 ? -11.664 1.194 19.023 1.00 88.69 114 ALA A O 1
ATOM 881 N N . LYS A 1 115 ? -12.800 2.784 17.916 1.00 86.56 115 LYS A N 1
ATOM 882 C CA . LYS A 1 115 ? -14.017 2.765 18.761 1.00 86.56 115 LYS A CA 1
ATOM 883 C C . LYS A 1 115 ? -13.702 2.825 20.270 1.00 86.56 115 LYS A C 1
ATOM 885 O O . LYS A 1 115 ? -14.309 2.112 21.062 1.00 86.56 115 LYS A O 1
ATOM 890 N N . GLY A 1 116 ? -12.730 3.655 20.656 1.00 82.25 116 GLY A N 1
ATOM 891 C CA . GLY A 1 116 ? -12.299 3.833 22.049 1.00 82.25 116 GLY A CA 1
ATOM 892 C C . GLY A 1 116 ? -11.217 2.862 22.534 1.00 82.25 116 GLY A C 1
ATOM 893 O O . GLY A 1 116 ? -10.766 2.992 23.668 1.00 82.25 116 GLY A O 1
ATOM 894 N N . LYS A 1 117 ? -10.761 1.918 21.700 1.00 88.19 117 LYS A N 1
ATOM 895 C CA . LYS A 1 117 ? -9.575 1.106 22.000 1.00 88.19 117 LYS A CA 1
ATOM 896 C C . LYS A 1 117 ? -8.299 1.947 21.836 1.00 88.19 117 LYS A C 1
ATOM 898 O O . LYS A 1 117 ? -8.236 2.767 20.917 1.00 88.19 117 LYS A O 1
ATOM 903 N N . PRO A 1 118 ? -7.281 1.758 22.691 1.00 89.44 118 PRO A N 1
ATOM 904 C CA . PRO A 1 118 ? -5.997 2.416 22.498 1.00 89.44 118 PRO A CA 1
ATOM 905 C C . PRO A 1 118 ? -5.333 1.904 21.212 1.00 89.44 118 PRO A C 1
ATOM 907 O O . PRO A 1 118 ? -5.362 0.709 20.928 1.00 89.44 118 PRO A O 1
ATOM 910 N N . VAL A 1 119 ? -4.739 2.819 20.444 1.00 91.88 119 VAL A N 1
ATOM 911 C CA . VAL A 1 119 ? -3.924 2.509 19.260 1.00 91.88 119 VAL A CA 1
ATOM 912 C C . VAL A 1 119 ? -2.516 3.012 19.526 1.00 91.88 119 VAL A C 1
ATOM 914 O O . VAL A 1 119 ? -2.315 4.221 19.681 1.00 91.88 119 VAL A O 1
ATOM 917 N N . ASP A 1 120 ? -1.561 2.089 19.583 1.00 95.12 120 ASP A N 1
ATOM 918 C CA . ASP A 1 120 ? -0.146 2.405 19.741 1.00 95.12 120 ASP A CA 1
ATOM 919 C C . ASP A 1 120 ? 0.489 2.672 18.372 1.00 95.12 120 ASP A C 1
ATOM 921 O O . ASP A 1 120 ? 0.625 1.783 17.532 1.00 95.12 120 ASP A O 1
ATOM 925 N N . ALA A 1 121 ? 0.898 3.921 18.153 1.00 93.44 121 ALA A N 1
ATOM 926 C CA . ALA A 1 121 ? 1.545 4.336 16.915 1.00 93.44 121 ALA A CA 1
ATOM 927 C C . ALA A 1 121 ? 2.891 3.629 16.682 1.00 93.44 121 ALA A C 1
ATOM 929 O O . ALA A 1 121 ? 3.265 3.399 15.534 1.00 93.44 121 ALA A O 1
ATOM 930 N N . THR A 1 122 ? 3.606 3.267 17.750 1.00 95.50 122 THR A N 1
ATOM 931 C CA . THR A 1 122 ? 4.902 2.582 17.658 1.00 95.50 122 THR A CA 1
ATOM 932 C C . THR A 1 122 ? 4.715 1.171 17.119 1.00 95.50 122 THR A C 1
ATOM 934 O O . THR A 1 122 ? 5.435 0.748 16.215 1.00 95.50 122 THR A O 1
ATOM 937 N N . GLN A 1 123 ? 3.704 0.464 17.629 1.00 95.38 123 GLN A N 1
ATOM 938 C CA . GLN A 1 123 ? 3.358 -0.875 17.165 1.00 95.38 123 GLN A CA 1
ATOM 939 C C . GLN A 1 123 ? 2.917 -0.861 15.697 1.00 95.38 123 GLN A C 1
ATOM 941 O O . GLN A 1 123 ? 3.396 -1.679 14.914 1.00 95.38 123 GLN A O 1
ATOM 946 N N . GLU A 1 124 ? 2.064 0.090 15.306 1.00 94.19 124 GLU A N 1
ATOM 947 C CA . GLU A 1 124 ? 1.622 0.246 13.912 1.00 94.19 124 GLU A CA 1
ATOM 948 C C . GLU A 1 124 ? 2.790 0.576 12.968 1.00 94.19 124 GLU A C 1
ATOM 950 O O . GLU A 1 124 ? 2.882 0.026 11.871 1.00 94.19 124 GLU A O 1
ATOM 955 N N . MET A 1 125 ? 3.731 1.423 13.401 1.00 94.81 125 MET A N 1
ATOM 956 C CA . MET A 1 125 ? 4.935 1.746 12.631 1.00 94.81 125 MET A CA 1
ATOM 957 C C . MET A 1 125 ? 5.824 0.516 12.413 1.00 94.81 125 MET A C 1
ATOM 959 O O . MET A 1 125 ? 6.261 0.269 11.289 1.00 94.81 125 MET A O 1
ATOM 963 N N . ILE A 1 126 ? 6.084 -0.265 13.469 1.00 96.25 126 ILE A N 1
ATOM 964 C CA . ILE A 1 126 ? 6.895 -1.488 13.376 1.00 96.25 126 ILE A CA 1
ATOM 965 C C . ILE A 1 126 ? 6.195 -2.516 12.483 1.00 96.25 126 ILE A C 1
ATOM 967 O O . ILE A 1 126 ? 6.835 -3.092 11.605 1.00 96.25 126 ILE A O 1
ATOM 971 N N . ALA A 1 127 ? 4.886 -2.714 12.658 1.00 95.50 127 ALA A N 1
ATOM 972 C CA . ALA A 1 127 ? 4.100 -3.636 11.845 1.00 95.50 127 ALA A CA 1
ATOM 973 C C . ALA A 1 127 ? 4.155 -3.261 10.357 1.00 95.50 127 ALA A C 1
ATOM 975 O O . ALA A 1 127 ? 4.502 -4.095 9.522 1.00 95.50 127 ALA A O 1
ATOM 976 N N . LEU A 1 128 ? 3.904 -1.991 10.026 1.00 95.75 128 LEU A N 1
ATOM 977 C CA . LEU A 1 128 ? 3.982 -1.480 8.659 1.00 95.75 128 LEU A CA 1
ATOM 978 C C . LEU A 1 128 ? 5.392 -1.625 8.062 1.00 95.75 128 LEU A C 1
ATOM 980 O O . LEU A 1 128 ? 5.537 -1.991 6.893 1.00 95.75 128 LEU A O 1
ATOM 984 N N . GLY A 1 129 ? 6.433 -1.346 8.851 1.00 95.19 129 GLY A N 1
ATOM 985 C CA . GLY A 1 129 ? 7.826 -1.509 8.437 1.00 95.19 129 GLY A CA 1
ATOM 986 C C . GLY A 1 129 ? 8.152 -2.962 8.099 1.00 95.19 129 GLY A C 1
ATOM 987 O O . GLY A 1 129 ? 8.660 -3.242 7.015 1.00 95.19 129 GLY A O 1
ATOM 988 N N . LEU A 1 130 ? 7.783 -3.895 8.980 1.00 96.06 130 LEU A N 1
ATOM 989 C CA . LEU A 1 130 ? 7.968 -5.330 8.758 1.00 96.06 130 LEU A CA 1
ATOM 990 C C . LEU A 1 130 ? 7.184 -5.830 7.541 1.00 96.06 130 LEU A C 1
ATOM 992 O O . LEU A 1 130 ? 7.731 -6.590 6.746 1.00 96.06 130 LEU A O 1
ATOM 996 N N . CYS A 1 131 ? 5.943 -5.375 7.347 1.00 95.50 131 CYS A N 1
ATOM 997 C CA . CYS A 1 131 ? 5.148 -5.719 6.168 1.00 95.50 131 CYS A CA 1
ATOM 998 C C . CYS A 1 131 ? 5.818 -5.263 4.866 1.00 95.50 131 CYS A C 1
ATOM 1000 O O . CYS A 1 131 ? 5.873 -6.032 3.909 1.00 95.50 131 CYS A O 1
ATOM 1002 N N . ASN A 1 132 ? 6.357 -4.043 4.825 1.00 94.88 132 ASN A N 1
ATOM 1003 C CA . ASN A 1 132 ? 7.035 -3.524 3.636 1.00 94.88 132 ASN A CA 1
ATOM 1004 C C . ASN A 1 132 ? 8.395 -4.191 3.390 1.00 94.88 132 ASN A C 1
ATOM 1006 O O . ASN A 1 132 ? 8.730 -4.476 2.240 1.00 94.88 132 ASN A O 1
ATOM 1010 N N . ILE A 1 133 ? 9.144 -4.512 4.450 1.00 94.38 133 ILE A N 1
ATOM 1011 C CA . ILE A 1 133 ? 10.375 -5.304 4.339 1.00 94.38 133 ILE A CA 1
ATOM 1012 C C . ILE A 1 133 ? 10.048 -6.688 3.777 1.00 94.38 133 ILE A C 1
ATOM 1014 O O . ILE A 1 133 ? 10.642 -7.082 2.780 1.00 94.38 133 ILE A O 1
ATOM 1018 N N . ALA A 1 134 ? 9.067 -7.397 4.340 1.00 94.62 134 ALA A N 1
ATOM 1019 C CA . ALA A 1 134 ? 8.644 -8.708 3.847 1.00 94.62 134 ALA A CA 1
ATOM 1020 C C . ALA A 1 134 ? 8.123 -8.647 2.399 1.00 94.62 134 ALA A C 1
ATOM 1022 O O . ALA A 1 134 ? 8.472 -9.491 1.577 1.00 94.62 134 ALA A O 1
ATOM 1023 N N . GLY A 1 135 ? 7.345 -7.616 2.056 1.00 93.12 135 GLY A N 1
ATOM 1024 C CA . GLY A 1 135 ? 6.833 -7.403 0.702 1.00 93.12 135 GLY A CA 1
ATOM 1025 C C . GLY A 1 135 ? 7.933 -7.168 -0.337 1.00 93.12 135 GLY A C 1
ATOM 1026 O O . GLY A 1 135 ? 7.778 -7.591 -1.486 1.00 93.12 135 GLY A O 1
ATOM 1027 N N . SER A 1 136 ? 9.063 -6.569 0.059 1.00 93.62 136 SER A N 1
ATOM 1028 C CA . SER A 1 136 ? 10.199 -6.332 -0.843 1.00 93.62 136 SER A CA 1
ATOM 1029 C C . SER A 1 136 ? 10.774 -7.624 -1.431 1.00 93.62 136 SER A C 1
ATOM 1031 O O . SER A 1 136 ? 11.175 -7.626 -2.592 1.00 93.62 136 SER A O 1
ATOM 1033 N N . PHE A 1 137 ? 10.696 -8.743 -0.698 1.00 93.81 137 PHE A N 1
ATOM 1034 C CA . PHE A 1 137 ? 11.146 -10.049 -1.187 1.00 93.81 137 PHE A CA 1
ATOM 1035 C C . PHE A 1 137 ? 10.254 -10.617 -2.296 1.00 93.81 137 PHE A C 1
ATOM 1037 O O . PHE A 1 137 ? 10.640 -11.531 -3.007 1.00 93.81 137 PHE A O 1
ATOM 1044 N N . THR A 1 138 ? 9.041 -10.091 -2.449 1.00 92.81 138 THR A N 1
ATOM 1045 C CA . THR A 1 138 ? 8.093 -10.488 -3.504 1.00 92.81 138 THR A CA 1
ATOM 1046 C C . THR A 1 138 ? 7.955 -9.419 -4.585 1.00 92.81 138 THR A C 1
ATOM 1048 O O . THR A 1 138 ? 6.976 -9.413 -5.330 1.00 92.81 138 THR A O 1
ATOM 1051 N N . SER A 1 139 ? 8.909 -8.480 -4.656 1.00 89.25 139 SER A N 1
ATOM 1052 C CA . SER A 1 139 ? 8.863 -7.324 -5.561 1.00 89.25 139 SER A CA 1
ATOM 1053 C C . SER A 1 139 ? 7.591 -6.473 -5.403 1.00 89.25 139 SER A C 1
ATOM 1055 O O . SER A 1 139 ? 7.077 -5.907 -6.370 1.00 89.25 139 SER A O 1
ATOM 1057 N N . SER A 1 140 ? 7.057 -6.377 -4.177 1.00 90.25 140 SER A N 1
ATOM 1058 C CA . SER A 1 140 ? 5.894 -5.536 -3.887 1.00 90.25 140 SER A CA 1
ATOM 1059 C C . SER A 1 140 ? 6.261 -4.052 -3.883 1.00 90.25 140 SER A C 1
ATOM 1061 O O . SER A 1 140 ? 7.317 -3.645 -3.401 1.00 90.25 140 SER A O 1
ATOM 1063 N N . ILE A 1 141 ? 5.324 -3.226 -4.342 1.00 91.19 141 ILE A N 1
ATOM 1064 C CA . ILE A 1 141 ? 5.349 -1.771 -4.146 1.00 91.19 141 ILE A CA 1
ATOM 1065 C C . ILE A 1 141 ? 5.111 -1.471 -2.651 1.00 91.19 141 ILE A C 1
ATOM 1067 O O . ILE A 1 141 ? 4.421 -2.261 -1.994 1.00 91.19 141 ILE A O 1
ATOM 1071 N N . PRO A 1 142 ? 5.638 -0.352 -2.105 1.00 90.88 142 PRO A N 1
ATOM 1072 C CA . PRO A 1 142 ? 5.315 0.093 -0.753 1.00 90.88 142 PRO A CA 1
ATOM 1073 C C . PRO A 1 142 ? 3.805 0.113 -0.495 1.00 90.88 142 PRO A C 1
ATOM 1075 O O . PRO A 1 142 ? 3.025 0.684 -1.259 1.00 90.88 142 PRO A O 1
ATOM 1078 N N . THR A 1 143 ? 3.404 -0.536 0.590 1.00 90.62 143 THR A N 1
ATOM 1079 C CA . THR A 1 143 ? 2.015 -0.704 1.021 1.00 90.62 143 THR A CA 1
ATOM 1080 C C . THR A 1 143 ? 1.676 0.244 2.167 1.00 90.62 143 THR A C 1
ATOM 1082 O O . THR A 1 143 ? 2.531 0.540 3.005 1.00 90.62 143 THR A O 1
ATOM 1085 N N . THR A 1 144 ? 0.422 0.710 2.198 1.00 92.19 144 THR A N 1
ATOM 1086 C CA . THR A 1 144 ? -0.135 1.625 3.211 1.00 92.19 144 THR A CA 1
ATOM 1087 C C . THR A 1 144 ? -1.542 1.167 3.639 1.00 92.19 144 THR A C 1
ATOM 1089 O O . THR A 1 144 ? -2.074 0.175 3.121 1.00 92.19 144 THR A O 1
ATOM 1092 N N . ALA A 1 145 ? -2.165 1.855 4.604 1.00 90.19 145 ALA A N 1
ATOM 1093 C CA . ALA A 1 145 ? -3.553 1.582 4.989 1.00 90.19 145 ALA A CA 1
ATOM 1094 C C . ALA A 1 145 ? -4.556 2.020 3.906 1.00 90.19 145 ALA A C 1
ATOM 1096 O O . ALA A 1 145 ? -4.271 2.843 3.050 1.00 90.19 145 ALA A O 1
ATOM 1097 N N . SER A 1 146 ? -5.780 1.480 3.952 1.00 92.06 146 SER A N 1
ATOM 1098 C CA . SER A 1 146 ? -6.844 1.850 3.010 1.00 92.06 146 SER A CA 1
ATOM 1099 C C . SER A 1 146 ? -8.121 2.250 3.737 1.00 92.06 146 SER A C 1
ATOM 1101 O O . SER A 1 146 ? -8.863 1.395 4.224 1.00 92.06 146 SER A O 1
ATOM 1103 N N . PHE A 1 147 ? -8.429 3.551 3.736 1.00 90.38 147 PHE A N 1
ATOM 1104 C CA . PHE A 1 147 ? -9.633 4.085 4.383 1.00 90.38 147 PHE A CA 1
ATOM 1105 C C . PHE A 1 147 ? -10.915 3.428 3.857 1.00 90.38 147 PHE A C 1
ATOM 1107 O O . PHE A 1 147 ? -11.762 2.997 4.636 1.00 90.38 147 PHE A O 1
ATOM 1114 N N . ALA A 1 148 ? -11.046 3.299 2.531 1.00 88.50 148 ALA A N 1
ATOM 1115 C CA . ALA A 1 148 ? -12.231 2.716 1.907 1.00 88.50 148 ALA A CA 1
ATOM 1116 C C . ALA A 1 148 ? -12.453 1.257 2.337 1.00 88.50 148 ALA A C 1
ATOM 1118 O O . ALA A 1 148 ? -13.578 0.880 2.666 1.00 88.50 148 ALA A O 1
ATOM 1119 N N . ARG A 1 149 ? -11.387 0.443 2.381 1.00 88.12 149 ARG A N 1
ATOM 1120 C CA . ARG A 1 149 ? -11.482 -0.960 2.814 1.00 88.12 149 ARG A CA 1
ATOM 1121 C C . ARG A 1 149 ? -11.813 -1.059 4.300 1.00 88.12 149 ARG A C 1
ATOM 1123 O O . ARG A 1 149 ? -12.710 -1.816 4.657 1.00 88.12 149 ARG A O 1
ATOM 1130 N N . THR A 1 150 ? -11.173 -0.255 5.149 1.00 90.06 150 THR A N 1
ATOM 1131 C CA . THR A 1 150 ? -11.453 -0.229 6.593 1.00 90.06 150 THR A CA 1
ATOM 1132 C C . THR A 1 150 ? -12.886 0.221 6.890 1.00 90.06 150 THR A C 1
ATOM 1134 O O . THR A 1 150 ? -13.561 -0.386 7.720 1.00 90.06 150 THR A O 1
ATOM 1137 N N . ALA A 1 151 ? -13.402 1.222 6.171 1.00 86.31 151 ALA A N 1
ATOM 1138 C CA . ALA A 1 151 ? -14.781 1.686 6.311 1.00 86.31 151 ALA A CA 1
ATOM 1139 C C . ALA A 1 151 ? -15.801 0.616 5.887 1.00 86.31 151 ALA A C 1
ATOM 1141 O O . ALA A 1 151 ? -16.788 0.378 6.591 1.00 86.31 151 ALA A O 1
ATOM 1142 N N . ILE A 1 152 ? -15.556 -0.067 4.763 1.00 83.88 152 ILE A N 1
ATOM 1143 C CA . ILE A 1 152 ? -16.394 -1.187 4.315 1.00 83.88 152 ILE A CA 1
ATOM 1144 C C . ILE A 1 152 ? -16.350 -2.322 5.344 1.00 83.88 152 ILE A C 1
ATOM 1146 O O . ILE A 1 152 ? -17.402 -2.823 5.729 1.00 83.88 152 ILE A O 1
ATOM 1150 N N . ASN A 1 153 ? -15.170 -2.675 5.859 1.00 86.56 153 ASN A N 1
ATOM 1151 C CA . ASN A 1 153 ? -15.025 -3.730 6.861 1.00 86.56 153 ASN A CA 1
ATOM 1152 C C . ASN A 1 153 ? -15.767 -3.390 8.168 1.00 86.56 153 ASN A C 1
ATOM 1154 O O . ASN A 1 153 ? -16.562 -4.187 8.662 1.00 86.56 153 ASN A O 1
ATOM 1158 N N . SER A 1 154 ? -15.595 -2.163 8.673 1.00 85.75 154 SER A N 1
ATOM 1159 C CA . SER A 1 154 ? -16.265 -1.681 9.891 1.00 85.75 154 SER A CA 1
ATOM 1160 C C . SER A 1 154 ? -17.789 -1.588 9.733 1.00 85.75 154 SER A C 1
ATOM 1162 O O . SER A 1 154 ? -18.526 -1.917 10.664 1.00 85.75 154 SER A O 1
ATOM 1164 N N . SER A 1 155 ? -18.283 -1.178 8.556 1.00 82.50 155 SER A N 1
ATOM 1165 C CA . SER A 1 155 ? -19.728 -1.134 8.257 1.00 82.50 155 SER A CA 1
ATOM 1166 C C . SER A 1 155 ? -20.344 -2.511 8.005 1.00 82.50 155 SER A C 1
ATOM 1168 O O . SER A 1 155 ? -21.536 -2.690 8.242 1.00 82.50 155 SER A O 1
ATOM 1170 N N . SER A 1 156 ? -19.538 -3.493 7.596 1.00 81.25 156 SER A N 1
ATOM 1171 C CA . SER A 1 156 ? -19.970 -4.884 7.414 1.00 81.25 156 SER A CA 1
ATOM 1172 C C . SER A 1 156 ? -20.125 -5.641 8.739 1.00 81.25 156 SER A C 1
ATOM 1174 O O . SER A 1 156 ? -20.550 -6.791 8.741 1.00 81.25 156 SER A O 1
ATOM 1176 N N . GLY A 1 157 ? -19.808 -5.008 9.875 1.00 74.75 157 GLY A N 1
ATOM 1177 C CA . GLY A 1 157 ? -19.991 -5.594 11.205 1.00 74.75 157 GLY A CA 1
ATOM 1178 C C . GLY A 1 157 ? -18.885 -6.559 11.633 1.00 74.75 157 GLY A C 1
ATOM 1179 O O . GLY A 1 157 ? -19.001 -7.163 12.699 1.00 74.75 157 GLY A O 1
ATOM 1180 N N . VAL A 1 158 ? -17.810 -6.672 10.846 1.00 73.19 158 VAL A N 1
ATOM 1181 C CA . VAL A 1 158 ? -16.595 -7.408 11.216 1.00 73.19 158 VAL A CA 1
ATOM 1182 C C . VAL A 1 158 ? -15.881 -6.635 12.333 1.00 73.19 158 VAL A C 1
ATOM 1184 O O . VAL A 1 158 ? -15.813 -5.402 12.294 1.00 73.19 158 VAL A O 1
ATOM 1187 N N . ARG A 1 159 ? -15.420 -7.345 13.366 1.00 59.88 159 ARG A N 1
ATOM 1188 C CA . ARG A 1 159 ? -14.842 -6.781 14.595 1.00 59.88 159 ARG A CA 1
ATOM 1189 C C . ARG A 1 159 ? -13.404 -7.209 14.797 1.00 59.88 159 ARG A C 1
ATOM 1191 O O . ARG A 1 159 ? -13.104 -8.364 14.435 1.00 59.88 159 ARG A O 1
#

Secondary structure (DSSP, 8-state):
-HHHHHHHHHHHHTT-SSTHHHHHHHHHHHTHHHHHHHHHHHHHHHHHTTT---S----PPPPSPPP--PPPSEEEETTEEEEHHHHHHHHTTHHHHHHHHHHHHHHHHHHHHSTT----HHHHHHHHHHHHHHHHTTTPPPP---HHHHHHHHHTT--